Protein AF-A0A9D1W7M3-F1 (afdb_monomer_lite)

Sequence (67 aa):
MPIENFGTPQIVTDSKISFDDFKDIVLEDYKTAVISRQISLLGRKEVLTGKAKFGVFGDGKELPQIA

Foldseek 3Di:
DDDPDPDDPPPDDPDPQDPVNVVVLVVVLVVQLVVLQVVLVVVVVCCVVVVDVDDDGCPPCSNVVSD

Organism: NCBI:txid2838759

pLDDT: mean 78.63, std 15.64, range [42.16, 94.06]

Secondary structure (DSSP, 8-state):
-PPP---------S----HHHHHHHHHHHHHHHHHHHHHHHHHHHHHHTTSSS-----TT-HHHHH-

Radius of gyration: 16.39 Å; chains: 1; bounding box: 40×34×41 Å

Structure (mmCIF, N/CA/C/O backbone):
data_AF-A0A9D1W7M3-F1
#
_entry.id   AF-A0A9D1W7M3-F1
#
loop_
_atom_site.group_PDB
_atom_site.id
_atom_site.type_symbol
_atom_site.label_atom_id
_atom_site.label_alt_id
_atom_site.label_comp_id
_atom_site.label_asym_id
_atom_site.label_entity_id
_atom_site.label_seq_id
_atom_site.pdbx_PDB_ins_code
_atom_site.Cartn_x
_atom_site.Cartn_y
_atom_site.Cartn_z
_atom_site.occupancy
_atom_site.B_iso_or_equiv
_atom_site.auth_seq_id
_atom_site.auth_comp_id
_atom_site.auth_asym_id
_atom_site.auth_atom_id
_atom_site.pdbx_PDB_model_num
ATOM 1 N N . MET A 1 1 ? 11.014 -27.494 3.969 1.00 43.66 1 MET A N 1
ATOM 2 C CA . MET A 1 1 ? 10.057 -26.730 3.144 1.00 43.66 1 MET A CA 1
ATOM 3 C C . MET A 1 1 ? 10.835 -25.633 2.447 1.00 43.66 1 MET A C 1
ATOM 5 O O . MET A 1 1 ? 11.481 -24.870 3.157 1.00 43.66 1 MET A O 1
ATOM 9 N N . PRO A 1 2 ? 10.871 -25.600 1.110 1.00 42.16 2 PRO A N 1
ATOM 10 C CA . PRO A 1 2 ? 11.510 -24.515 0.383 1.00 42.16 2 PRO A CA 1
ATOM 11 C C . PRO A 1 2 ? 10.641 -23.260 0.497 1.00 42.16 2 PRO A C 1
ATOM 13 O O . PRO A 1 2 ? 9.444 -23.290 0.232 1.00 42.16 2 PRO A O 1
ATOM 16 N N . ILE A 1 3 ? 11.262 -22.191 0.975 1.00 53.53 3 ILE A N 1
ATOM 17 C CA . ILE A 1 3 ? 10.699 -20.847 1.076 1.00 53.53 3 ILE A CA 1
ATOM 18 C C . ILE A 1 3 ? 10.610 -20.318 -0.355 1.00 53.53 3 ILE A C 1
ATOM 20 O O . ILE A 1 3 ? 11.618 -20.298 -1.062 1.00 53.53 3 ILE A O 1
ATOM 24 N N . GLU A 1 4 ? 9.405 -19.981 -0.801 1.00 51.12 4 GLU A N 1
ATOM 25 C CA . GLU A 1 4 ? 9.172 -19.481 -2.150 1.00 51.12 4 GLU A CA 1
ATOM 26 C C . GLU A 1 4 ? 9.882 -18.138 -2.348 1.00 51.12 4 GLU A C 1
ATOM 28 O O . GLU A 1 4 ? 9.943 -17.292 -1.455 1.00 51.12 4 GLU A O 1
ATOM 33 N N . ASN A 1 5 ? 10.479 -18.015 -3.527 1.00 48.38 5 ASN A N 1
ATOM 34 C CA . ASN A 1 5 ? 11.338 -16.940 -3.992 1.00 48.38 5 ASN A CA 1
ATOM 35 C C . ASN A 1 5 ? 10.648 -15.573 -3.816 1.00 48.38 5 ASN A C 1
ATOM 37 O O . ASN A 1 5 ? 9.791 -15.198 -4.616 1.00 48.38 5 ASN A O 1
ATOM 41 N N . PHE A 1 6 ? 11.026 -14.808 -2.790 1.00 48.34 6 PHE A N 1
ATOM 42 C CA . PHE A 1 6 ? 10.722 -13.381 -2.758 1.00 48.34 6 PHE A CA 1
ATOM 43 C C . PHE A 1 6 ? 11.573 -12.720 -3.839 1.00 48.34 6 PHE A C 1
ATOM 45 O O . PHE A 1 6 ? 12.797 -12.663 -3.718 1.00 48.34 6 PHE A O 1
ATOM 52 N N . GLY A 1 7 ? 10.909 -12.290 -4.914 1.00 49.22 7 GLY A N 1
ATOM 53 C CA . GLY A 1 7 ? 11.509 -11.551 -6.014 1.00 49.22 7 GLY A CA 1
ATOM 54 C C . GLY A 1 7 ? 12.336 -10.397 -5.468 1.00 49.22 7 GLY A C 1
ATOM 55 O O . GLY A 1 7 ? 11.812 -9.450 -4.885 1.00 49.22 7 GLY A O 1
ATOM 56 N N . THR A 1 8 ? 13.649 -10.512 -5.619 1.00 50.44 8 THR A N 1
ATOM 57 C CA . THR A 1 8 ? 14.569 -9.404 -5.412 1.00 50.44 8 THR A CA 1
ATOM 58 C C . THR A 1 8 ? 14.142 -8.265 -6.335 1.00 50.44 8 THR A C 1
ATOM 60 O O . THR A 1 8 ? 13.986 -8.528 -7.533 1.00 50.44 8 THR A O 1
ATOM 63 N N . PRO A 1 9 ? 13.983 -7.020 -5.849 1.00 50.94 9 PRO A N 1
ATOM 64 C CA . PRO A 1 9 ? 13.890 -5.890 -6.753 1.00 50.94 9 PRO A CA 1
ATOM 65 C C . PRO A 1 9 ? 15.208 -5.861 -7.525 1.00 50.94 9 PRO A C 1
ATOM 67 O O . PRO A 1 9 ? 16.285 -5.722 -6.938 1.00 50.94 9 PRO A O 1
ATOM 70 N N . GLN A 1 10 ? 15.127 -6.113 -8.829 1.00 57.12 10 GLN A N 1
ATOM 71 C CA . GLN A 1 10 ? 16.261 -5.997 -9.731 1.00 57.12 10 GLN A CA 1
ATOM 72 C C . GLN A 1 10 ? 16.711 -4.538 -9.659 1.00 57.12 10 GLN A C 1
ATOM 74 O O . GLN A 1 10 ? 16.047 -3.656 -10.197 1.00 57.12 10 GLN A O 1
ATOM 79 N N . ILE A 1 11 ? 17.803 -4.258 -8.947 1.00 56.22 11 ILE A N 1
ATOM 80 C CA . ILE A 1 11 ? 18.434 -2.941 -9.004 1.00 56.22 11 ILE A CA 1
ATOM 81 C C . ILE A 1 11 ? 19.038 -2.843 -10.399 1.00 56.22 11 ILE A C 1
ATOM 83 O O . ILE A 1 11 ? 20.075 -3.438 -10.687 1.00 56.22 11 ILE A O 1
ATOM 87 N N . VAL A 1 12 ? 18.305 -2.173 -11.287 1.00 60.53 12 VAL A N 1
ATOM 88 C CA . VAL A 1 12 ? 18.613 -2.093 -12.711 1.00 60.53 12 VAL A CA 1
ATOM 89 C C . VAL A 1 12 ? 19.891 -1.281 -12.885 1.00 60.53 12 VAL A C 1
ATOM 91 O O . VAL A 1 12 ? 19.906 -0.057 -12.781 1.00 60.53 12 VAL A O 1
ATOM 94 N N . THR A 1 13 ? 20.994 -1.980 -13.122 1.00 52.91 13 THR A N 1
ATOM 95 C CA . THR A 1 13 ? 22.251 -1.392 -13.572 1.00 52.91 13 THR A CA 1
ATOM 96 C C . THR A 1 13 ? 22.107 -0.971 -15.029 1.00 52.91 13 THR A C 1
ATOM 98 O O . THR A 1 13 ? 21.826 -1.825 -15.867 1.00 52.91 13 THR A O 1
ATOM 101 N N . ASP A 1 14 ? 22.300 0.326 -15.285 1.00 56.66 14 ASP A N 1
ATOM 102 C CA . ASP A 1 14 ? 22.465 1.065 -16.554 1.00 56.66 14 ASP A CA 1
ATOM 103 C C . ASP A 1 14 ? 22.637 0.215 -17.836 1.00 56.66 14 ASP A C 1
ATOM 105 O O . ASP A 1 14 ? 23.692 0.159 -18.464 1.00 56.66 14 ASP A O 1
ATOM 109 N N . SER A 1 15 ? 21.567 -0.477 -18.221 1.00 61.69 15 SER A N 1
ATOM 110 C CA . SER A 1 15 ? 21.451 -1.293 -19.429 1.00 61.69 15 SER A CA 1
ATOM 111 C C . SER A 1 15 ? 20.170 -0.834 -20.098 1.00 61.69 15 SER A C 1
ATOM 113 O O . SER A 1 15 ? 19.128 -0.836 -19.449 1.00 61.69 15 SER A O 1
ATOM 115 N N . LYS A 1 16 ? 20.235 -0.392 -21.358 1.00 65.12 16 LYS A N 1
ATOM 116 C CA . LYS A 1 16 ? 19.080 0.126 -22.110 1.00 65.12 16 LYS A CA 1
ATOM 117 C C . LYS A 1 16 ? 17.901 -0.853 -22.028 1.00 65.12 16 LYS A C 1
ATOM 119 O O . LYS A 1 16 ? 17.891 -1.854 -22.738 1.00 65.12 16 LYS A O 1
ATOM 124 N N . ILE A 1 17 ? 16.938 -0.555 -21.161 1.00 73.62 17 ILE A N 1
ATOM 125 C CA . ILE A 1 17 ? 15.703 -1.323 -21.000 1.00 73.62 17 ILE A CA 1
ATOM 126 C C . ILE A 1 17 ? 14.929 -1.188 -22.317 1.00 73.62 17 ILE A C 1
ATOM 128 O O . ILE A 1 17 ? 14.792 -0.072 -22.831 1.00 73.62 17 ILE A O 1
ATOM 132 N N . SER A 1 18 ? 14.481 -2.302 -22.905 1.00 83.62 18 SER A N 1
ATOM 133 C CA . SER A 1 18 ? 13.640 -2.244 -24.105 1.00 83.62 18 SER A CA 1
ATOM 134 C C . SER A 1 18 ? 12.314 -1.559 -23.771 1.00 83.62 18 SER A C 1
ATOM 136 O O . SER A 1 18 ? 11.847 -1.610 -22.634 1.00 83.62 18 SER A O 1
ATOM 138 N N . PHE A 1 19 ? 11.680 -0.920 -24.755 1.00 84.69 19 PHE A N 1
ATOM 139 C CA . PHE A 1 19 ? 10.379 -0.279 -24.546 1.00 84.69 19 PHE A CA 1
ATOM 140 C C . PHE A 1 19 ? 9.314 -1.277 -24.063 1.00 84.69 19 PHE A C 1
ATOM 142 O O . PHE A 1 19 ? 8.516 -0.939 -23.191 1.00 84.69 19 PHE A O 1
ATOM 149 N N . ASP A 1 20 ? 9.325 -2.499 -24.601 1.00 87.25 20 ASP A N 1
ATOM 150 C CA . ASP A 1 20 ? 8.400 -3.556 -24.183 1.00 87.25 20 ASP A CA 1
ATOM 151 C C . ASP A 1 20 ? 8.673 -4.014 -22.743 1.00 87.25 20 ASP A C 1
ATOM 153 O O . ASP A 1 20 ? 7.740 -4.081 -21.948 1.00 87.25 20 ASP A O 1
ATOM 157 N N . ASP A 1 21 ? 9.942 -4.188 -22.362 1.00 84.94 21 ASP A N 1
ATOM 158 C CA . ASP A 1 21 ? 10.313 -4.543 -20.984 1.00 84.94 21 ASP A CA 1
ATOM 159 C C . ASP A 1 21 ? 9.897 -3.440 -19.995 1.00 84.94 21 ASP A C 1
ATOM 161 O O . ASP A 1 21 ? 9.370 -3.714 -18.920 1.00 84.94 21 ASP A O 1
ATOM 165 N N . PHE A 1 22 ? 10.080 -2.168 -20.368 1.00 87.50 22 PHE A N 1
ATOM 166 C CA . PHE A 1 22 ? 9.637 -1.036 -19.553 1.00 87.50 22 PHE A CA 1
ATOM 167 C C . PHE A 1 22 ? 8.114 -1.003 -19.406 1.00 87.50 22 PHE A C 1
ATOM 169 O O . PHE A 1 22 ? 7.595 -0.738 -18.322 1.00 87.50 22 PHE A O 1
ATOM 176 N N . LYS A 1 23 ? 7.382 -1.285 -20.486 1.00 88.69 23 LYS A N 1
ATOM 177 C CA . LYS A 1 23 ? 5.922 -1.357 -20.455 1.00 88.69 23 LYS A CA 1
ATOM 178 C C . LYS A 1 23 ? 5.441 -2.467 -19.523 1.00 88.69 23 LYS A C 1
ATOM 180 O O . LYS A 1 23 ? 4.494 -2.237 -18.773 1.00 88.69 23 LYS A O 1
ATOM 185 N N . ASP A 1 24 ? 6.085 -3.628 -19.551 1.00 89.69 24 ASP A N 1
ATOM 186 C CA . ASP A 1 24 ? 5.731 -4.752 -18.687 1.00 89.69 24 ASP A CA 1
ATOM 187 C C . ASP A 1 24 ? 6.001 -4.436 -17.209 1.00 89.69 24 ASP A C 1
ATOM 189 O O . ASP A 1 24 ? 5.125 -4.672 -16.376 1.00 89.69 24 ASP A O 1
ATOM 193 N N . ILE A 1 25 ? 7.128 -3.784 -16.896 1.00 87.12 25 ILE A N 1
ATOM 194 C CA . ILE A 1 25 ? 7.435 -3.294 -15.539 1.00 87.12 25 ILE A CA 1
ATOM 195 C C . ILE A 1 25 ? 6.361 -2.308 -15.060 1.00 87.12 25 ILE A C 1
ATOM 197 O O . ILE A 1 25 ? 5.788 -2.476 -13.987 1.00 87.12 25 ILE A O 1
ATOM 201 N N . VAL A 1 26 ? 6.011 -1.313 -15.883 1.00 88.69 26 VAL A N 1
ATOM 202 C CA . VAL A 1 26 ? 4.982 -0.319 -15.529 1.00 88.69 26 VAL A CA 1
ATOM 203 C C . VAL A 1 26 ? 3.614 -0.974 -15.307 1.00 88.69 26 VAL A C 1
ATOM 205 O O . VAL A 1 26 ? 2.858 -0.560 -14.424 1.00 88.69 26 VAL A O 1
ATOM 208 N N . LEU A 1 27 ? 3.265 -1.991 -16.099 1.00 90.06 27 LEU A N 1
ATOM 209 C CA . LEU A 1 27 ? 2.019 -2.739 -15.928 1.00 90.06 27 LEU A CA 1
ATOM 210 C C . LEU A 1 27 ? 2.014 -3.556 -14.630 1.00 90.06 27 LEU A C 1
ATOM 212 O O . LEU A 1 27 ? 0.978 -3.628 -13.960 1.00 90.06 27 LEU A O 1
ATOM 216 N N . GLU A 1 28 ? 3.146 -4.153 -14.265 1.00 90.19 28 GLU A N 1
ATOM 217 C CA . GLU A 1 28 ? 3.307 -4.886 -13.012 1.00 90.19 28 GLU A CA 1
ATOM 218 C C . GLU A 1 28 ? 3.205 -3.958 -11.792 1.00 90.19 28 GLU A C 1
ATOM 220 O O . GLU A 1 28 ? 2.428 -4.231 -10.868 1.00 90.19 28 GLU A O 1
ATOM 225 N N . ASP A 1 29 ? 3.884 -2.813 -11.827 1.00 87.94 29 ASP A N 1
ATOM 226 C CA . ASP A 1 29 ? 3.816 -1.783 -10.788 1.00 87.94 29 ASP A CA 1
ATOM 227 C C . ASP A 1 29 ? 2.387 -1.256 -10.622 1.00 87.94 29 ASP A C 1
ATOM 229 O O . ASP A 1 29 ? 1.854 -1.170 -9.509 1.00 87.94 29 ASP A O 1
ATOM 233 N N . TYR A 1 30 ? 1.707 -0.981 -11.738 1.00 90.56 30 TYR A N 1
ATOM 234 C CA . TYR A 1 30 ? 0.310 -0.559 -11.725 1.0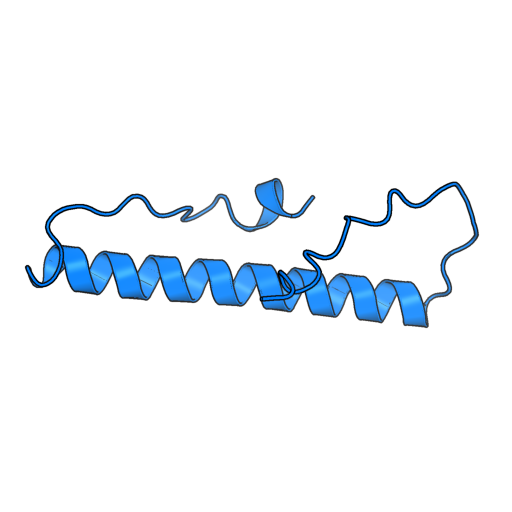0 90.56 30 TYR A CA 1
ATOM 235 C C . TYR A 1 30 ? -0.601 -1.614 -11.086 1.00 90.56 30 TYR A C 1
ATOM 237 O O . TYR A 1 30 ? -1.458 -1.286 -10.257 1.00 90.56 30 TYR A O 1
ATOM 245 N N . LYS A 1 31 ? -0.406 -2.894 -11.421 1.00 91.25 31 LYS A N 1
ATOM 246 C CA . LYS A 1 31 ? -1.167 -4.001 -10.830 1.00 91.25 31 LYS A CA 1
ATOM 247 C C . LYS A 1 31 ? -0.960 -4.061 -9.315 1.00 91.25 31 LYS A C 1
ATOM 249 O O . LYS A 1 31 ? -1.937 -4.189 -8.573 1.00 91.25 31 LYS A O 1
ATOM 254 N N . THR A 1 32 ? 0.278 -3.918 -8.854 1.00 89.31 32 THR A N 1
ATOM 255 C CA . THR A 1 32 ? 0.625 -3.906 -7.427 1.00 89.31 32 THR A CA 1
ATOM 256 C C . THR A 1 32 ? -0.033 -2.734 -6.695 1.00 89.31 32 THR A C 1
ATOM 258 O O . THR A 1 32 ? -0.649 -2.930 -5.642 1.00 89.31 32 THR A O 1
ATOM 261 N N . ALA A 1 33 ? -0.011 -1.533 -7.284 1.00 90.12 33 ALA A N 1
ATOM 262 C CA . ALA A 1 33 ? -0.656 -0.345 -6.724 1.00 90.12 33 ALA A CA 1
ATOM 263 C C . ALA A 1 33 ? -2.173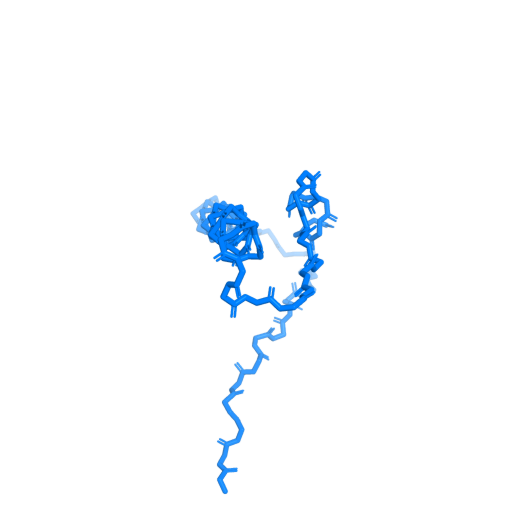 -0.534 -6.547 1.00 90.12 33 ALA A C 1
ATOM 265 O O . ALA A 1 33 ? -2.732 -0.234 -5.487 1.00 90.12 33 ALA A O 1
ATOM 266 N N . VAL A 1 34 ? -2.848 -1.075 -7.568 1.00 91.44 34 VAL A N 1
ATOM 267 C CA . VAL A 1 34 ? -4.301 -1.312 -7.539 1.00 91.44 34 VAL A CA 1
ATOM 268 C C . VAL A 1 34 ? -4.672 -2.360 -6.489 1.00 91.44 34 VAL A C 1
ATOM 270 O O . VAL A 1 34 ? -5.631 -2.158 -5.738 1.00 91.44 34 VAL A O 1
ATOM 273 N N . ILE A 1 35 ? -3.909 -3.452 -6.393 1.00 90.94 35 ILE A N 1
ATOM 274 C CA . ILE A 1 35 ? -4.137 -4.501 -5.389 1.00 90.94 35 ILE A CA 1
ATOM 275 C C . ILE A 1 35 ? -3.972 -3.935 -3.973 1.00 90.94 35 ILE A C 1
ATOM 277 O O . ILE A 1 35 ? -4.848 -4.137 -3.131 1.00 90.94 35 ILE A O 1
ATOM 281 N N . SER A 1 36 ? -2.905 -3.171 -3.718 1.00 90.31 36 SER A N 1
ATOM 282 C CA . SER A 1 36 ? -2.661 -2.526 -2.419 1.00 90.31 36 SER A CA 1
ATOM 283 C C . SER A 1 36 ? -3.837 -1.642 -1.984 1.00 90.31 36 SER A C 1
ATOM 285 O O . SER A 1 36 ? -4.321 -1.716 -0.845 1.00 90.31 36 SER A O 1
ATOM 287 N N . ARG A 1 37 ? -4.389 -0.874 -2.930 1.00 90.44 37 ARG A N 1
ATOM 288 C CA . ARG A 1 37 ? -5.567 -0.037 -2.695 1.00 90.44 37 ARG A CA 1
ATOM 289 C C . ARG A 1 37 ? -6.825 -0.857 -2.398 1.00 90.44 37 ARG A C 1
ATOM 291 O O . ARG A 1 37 ? -7.570 -0.532 -1.473 1.00 90.44 37 ARG A O 1
ATOM 298 N N . GLN A 1 38 ? -7.074 -1.927 -3.151 1.00 92.00 38 GLN A N 1
ATOM 299 C CA . GLN A 1 38 ? -8.229 -2.802 -2.918 1.00 92.00 38 GLN A CA 1
ATOM 300 C C . GLN A 1 38 ? -8.168 -3.488 -1.548 1.00 92.00 38 GLN A C 1
ATOM 302 O O . GLN A 1 38 ? -9.177 -3.531 -0.841 1.00 92.00 38 GLN A O 1
ATOM 307 N N . ILE A 1 39 ? -6.987 -3.964 -1.144 1.00 91.19 39 ILE A N 1
ATOM 308 C CA . ILE A 1 39 ? -6.769 -4.583 0.169 1.00 91.19 39 ILE A CA 1
ATOM 309 C C . ILE A 1 39 ? -7.020 -3.569 1.287 1.00 91.19 39 ILE A C 1
ATOM 311 O O . ILE A 1 39 ? -7.711 -3.886 2.254 1.00 91.19 39 ILE A O 1
ATOM 315 N N . SER A 1 40 ? -6.531 -2.337 1.135 1.00 90.38 40 SER A N 1
ATOM 316 C CA . SER A 1 40 ? -6.746 -1.259 2.107 1.00 90.38 40 SER A CA 1
ATOM 317 C C . SER A 1 40 ? -8.236 -0.951 2.313 1.00 90.38 40 SER A C 1
ATOM 319 O O . SER A 1 40 ? -8.709 -0.851 3.448 1.00 90.38 40 SER A O 1
ATOM 321 N N . LEU A 1 41 ? -9.016 -0.895 1.227 1.00 91.12 41 LEU A N 1
ATOM 322 C CA . LEU A 1 41 ? -10.468 -0.695 1.290 1.00 91.12 41 LEU A CA 1
ATOM 323 C C . LEU A 1 41 ? -11.197 -1.870 1.953 1.00 91.12 41 LEU A C 1
ATOM 325 O O . LEU A 1 41 ? -12.087 -1.653 2.784 1.00 91.12 41 LEU A O 1
ATOM 329 N N . LEU A 1 42 ? -10.831 -3.104 1.598 1.00 91.62 42 LEU A N 1
ATOM 330 C CA . LEU A 1 42 ? -11.434 -4.303 2.175 1.00 91.62 42 LEU A CA 1
ATOM 331 C C . LEU A 1 42 ? -11.131 -4.398 3.673 1.00 91.62 42 LEU A C 1
ATOM 333 O O . LEU A 1 42 ? -12.050 -4.540 4.476 1.00 91.62 42 LEU A O 1
ATOM 337 N N . GLY A 1 43 ? -9.867 -4.229 4.058 1.00 91.81 43 GLY A N 1
ATOM 338 C CA . GLY A 1 43 ? -9.448 -4.262 5.452 1.00 91.81 43 GLY A CA 1
ATOM 339 C C . GLY A 1 43 ? -10.122 -3.170 6.283 1.00 91.81 43 GLY A C 1
ATOM 340 O O . GLY A 1 43 ? -10.612 -3.445 7.380 1.00 91.81 43 GLY A O 1
ATOM 341 N N . ARG A 1 44 ? -10.257 -1.947 5.748 1.00 92.56 44 ARG A N 1
ATOM 342 C CA . ARG A 1 44 ? -11.009 -0.874 6.417 1.00 92.56 44 ARG A CA 1
ATOM 343 C C . ARG A 1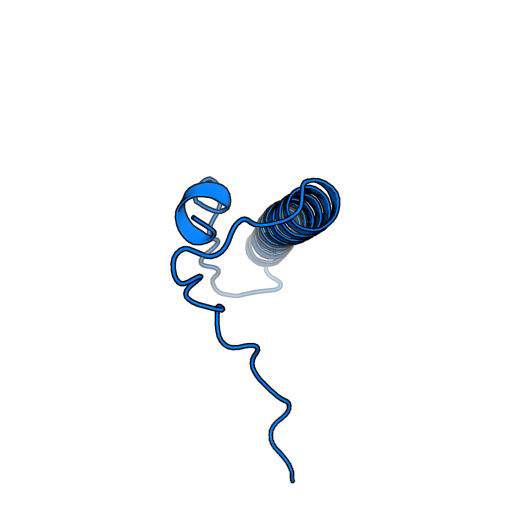 44 ? -12.455 -1.287 6.673 1.00 92.56 44 ARG A C 1
ATOM 345 O O . ARG A 1 44 ? -12.974 -1.062 7.765 1.00 92.56 44 ARG A O 1
ATOM 352 N N . LYS A 1 45 ? -13.108 -1.908 5.689 1.00 92.94 45 LYS A N 1
ATOM 353 C CA . LYS A 1 45 ? -14.479 -2.409 5.834 1.00 92.94 45 LYS A CA 1
ATOM 354 C C . LYS A 1 45 ? -14.575 -3.493 6.910 1.00 92.94 45 LYS A C 1
ATOM 356 O O . LYS A 1 45 ? -15.530 -3.496 7.683 1.00 92.94 45 LYS A O 1
ATOM 361 N N . GLU A 1 46 ? -13.609 -4.399 6.993 1.00 93.69 46 GLU A N 1
ATOM 362 C CA . GLU A 1 46 ? -13.609 -5.467 8.000 1.00 93.69 46 GLU A CA 1
ATOM 363 C C . GLU A 1 46 ? -13.397 -4.951 9.424 1.00 93.69 46 GLU A C 1
ATOM 365 O O . GLU A 1 46 ? -14.080 -5.403 10.345 1.00 93.69 46 GLU A O 1
ATOM 370 N N . VAL A 1 47 ? -12.534 -3.949 9.604 1.00 92.06 47 VAL A N 1
ATOM 371 C CA . VAL A 1 47 ? -12.367 -3.273 10.899 1.00 92.06 47 VAL A CA 1
ATOM 372 C C . VAL A 1 47 ? -13.650 -2.539 11.290 1.00 92.06 47 VAL A C 1
ATOM 374 O O . VAL A 1 47 ? -14.143 -2.708 12.402 1.00 92.06 47 VAL A O 1
ATOM 377 N N . LEU A 1 48 ? -14.246 -1.775 10.367 1.00 90.19 48 LEU A N 1
ATOM 378 C CA . LEU A 1 48 ? -15.473 -1.016 10.645 1.00 90.19 48 LEU A CA 1
ATOM 379 C C . LEU A 1 48 ? -16.695 -1.908 10.903 1.00 90.19 48 LEU A C 1
ATOM 381 O O . LEU A 1 48 ? -17.601 -1.509 11.626 1.00 90.19 48 LEU A O 1
ATOM 385 N N . THR A 1 49 ? -16.726 -3.116 10.339 1.00 94.06 49 THR A N 1
ATOM 386 C CA . THR A 1 49 ? -17.794 -4.102 10.590 1.00 94.06 49 THR A CA 1
ATOM 387 C C . THR A 1 49 ? -17.543 -4.964 11.830 1.00 94.06 49 THR A C 1
ATOM 389 O O . THR A 1 49 ? -18.322 -5.875 12.102 1.00 94.06 49 THR A O 1
ATOM 392 N N . GLY A 1 50 ? -16.476 -4.693 12.592 1.00 91.44 50 GLY A N 1
ATOM 393 C CA . GLY A 1 50 ? -16.152 -5.400 13.833 1.00 91.44 50 GLY A CA 1
ATOM 394 C C . GLY A 1 50 ? -15.603 -6.815 13.634 1.00 91.44 50 GLY A C 1
ATOM 395 O O . GLY A 1 50 ? -15.467 -7.554 14.606 1.00 91.44 50 GLY A O 1
ATOM 396 N N . LYS A 1 51 ? -15.273 -7.204 12.394 1.00 91.88 51 LYS A N 1
ATOM 397 C CA . LYS A 1 51 ? -14.659 -8.507 12.085 1.00 91.88 51 LYS A CA 1
ATOM 398 C C . LYS A 1 51 ? -13.171 -8.546 12.436 1.00 91.88 51 LYS A C 1
ATOM 400 O O . LYS A 1 51 ? -12.641 -9.616 12.712 1.00 91.88 51 LYS A O 1
ATOM 405 N N . ALA A 1 52 ? -12.513 -7.386 12.454 1.00 88.62 52 ALA A N 1
ATOM 406 C CA . ALA A 1 52 ? -11.120 -7.224 12.853 1.00 88.62 52 ALA A CA 1
ATOM 407 C C . ALA A 1 52 ? -10.984 -6.164 13.957 1.00 88.62 52 ALA A C 1
ATOM 409 O O . ALA A 1 52 ? -11.699 -5.165 13.971 1.00 88.62 52 ALA A O 1
ATOM 410 N N . LYS A 1 53 ? -10.045 -6.378 14.888 1.00 81.69 53 LYS A N 1
ATOM 411 C CA . LYS A 1 53 ? -9.862 -5.528 16.080 1.00 81.69 53 LYS A CA 1
ATOM 412 C C . LYS A 1 53 ? -9.043 -4.257 15.808 1.00 81.69 53 LYS A C 1
ATOM 414 O O . LYS A 1 53 ? -9.153 -3.2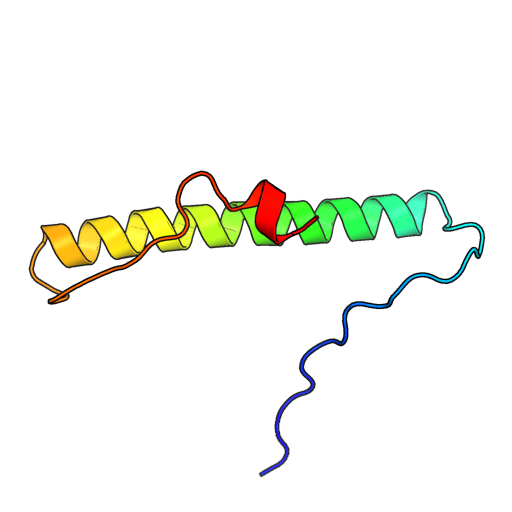91 16.555 1.00 81.69 53 LYS A O 1
ATOM 419 N N . PHE A 1 54 ? -8.206 -4.270 14.772 1.00 87.12 54 PHE A N 1
ATOM 420 C CA . PHE A 1 54 ? -7.325 -3.168 14.389 1.00 87.12 54 PHE A CA 1
ATOM 421 C C . PHE A 1 54 ? -6.871 -3.346 12.935 1.00 87.12 54 PHE A C 1
ATOM 423 O O . PHE A 1 54 ? -6.752 -4.480 12.472 1.00 87.12 54 PHE A O 1
ATOM 430 N N . GLY A 1 55 ? -6.599 -2.250 12.225 1.00 84.25 55 GLY A N 1
ATOM 431 C CA . GLY A 1 55 ? -6.060 -2.298 10.869 1.00 84.25 55 GLY A CA 1
ATOM 432 C C . GLY A 1 55 ? -5.246 -1.055 10.538 1.00 84.25 55 GLY A C 1
ATOM 433 O O . GLY A 1 55 ? -5.709 0.066 10.746 1.00 84.25 55 GLY A O 1
ATOM 434 N N . VAL A 1 56 ? -4.032 -1.270 10.031 1.00 85.06 56 VAL A N 1
ATOM 435 C CA . VAL A 1 56 ? -3.162 -0.227 9.477 1.00 85.06 56 VAL A CA 1
ATOM 436 C C . VAL A 1 56 ? -3.104 -0.460 7.982 1.00 85.06 56 VAL A C 1
ATOM 438 O O . VAL A 1 56 ? -2.615 -1.493 7.534 1.00 85.06 56 VAL A O 1
ATOM 441 N N . PHE A 1 57 ? -3.627 0.493 7.222 1.00 85.88 57 PHE A N 1
ATOM 442 C CA . PHE A 1 57 ? -3.715 0.400 5.772 1.00 85.88 57 PHE A CA 1
ATOM 443 C C . PHE A 1 57 ? -2.863 1.496 5.142 1.00 85.88 57 PHE A C 1
ATOM 445 O O . PHE A 1 57 ? -2.826 2.625 5.635 1.00 85.88 57 PHE A O 1
ATOM 452 N N . GLY A 1 58 ? -2.170 1.159 4.057 1.00 79.56 58 GLY A N 1
ATOM 453 C CA . GLY A 1 58 ? -1.306 2.071 3.306 1.00 79.56 58 GLY A CA 1
ATOM 454 C C . GLY A 1 58 ? -2.072 2.970 2.334 1.00 79.56 58 GLY A C 1
ATOM 455 O O . GLY A 1 58 ? -1.563 3.243 1.252 1.00 79.56 58 GLY A O 1
ATOM 456 N N . ASP A 1 59 ? -3.289 3.400 2.687 1.00 77.94 59 ASP A N 1
ATOM 457 C CA . ASP A 1 59 ? -4.122 4.246 1.826 1.00 77.94 59 ASP A CA 1
ATOM 458 C C . ASP A 1 59 ? -3.396 5.550 1.465 1.00 77.94 59 ASP A C 1
ATOM 460 O O . ASP A 1 59 ? -2.979 6.310 2.343 1.00 77.94 59 ASP A O 1
ATOM 464 N N . GLY A 1 60 ? -3.277 5.830 0.167 1.00 80.38 60 GLY A N 1
ATOM 465 C CA . GLY A 1 60 ? -2.621 7.028 -0.359 1.00 80.38 60 GLY A CA 1
ATOM 466 C C . GLY A 1 60 ? -1.089 6.968 -0.369 1.00 80.38 60 GLY A C 1
ATOM 467 O O . GLY A 1 60 ? -0.454 7.964 -0.712 1.00 80.38 60 GLY A O 1
ATOM 468 N N . LYS A 1 61 ? -0.486 5.835 0.013 1.00 83.88 61 LYS A N 1
ATOM 469 C CA . LYS A 1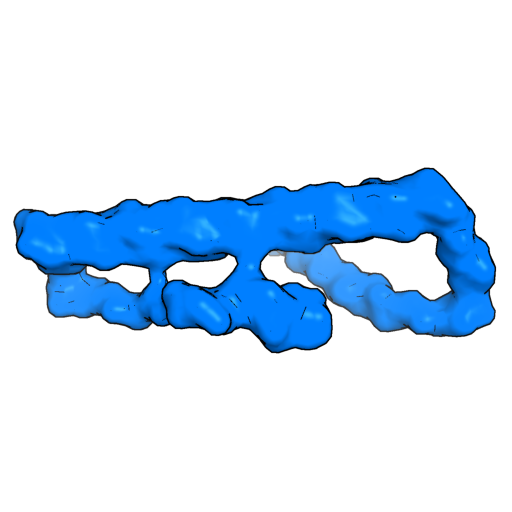 61 ? 0.968 5.599 -0.024 1.00 83.88 61 LYS A CA 1
ATOM 470 C C . LYS A 1 61 ? 1.355 4.483 -0.991 1.00 83.88 61 LYS A C 1
ATOM 472 O O . LYS A 1 61 ? 2.500 4.056 -0.994 1.00 83.88 61 LYS A O 1
ATOM 477 N N . GLU A 1 62 ? 0.423 4.019 -1.815 1.00 80.88 62 GLU A N 1
ATOM 478 C CA . GLU A 1 62 ? 0.635 2.879 -2.701 1.00 80.88 62 GLU A CA 1
ATOM 479 C C . GLU A 1 62 ? 1.698 3.192 -3.768 1.00 80.88 62 GLU A C 1
ATOM 481 O O . GLU A 1 62 ? 2.610 2.402 -3.965 1.00 80.88 62 GLU A O 1
ATOM 486 N N . LEU A 1 63 ? 1.637 4.373 -4.395 1.00 74.88 63 LEU A N 1
ATOM 487 C CA . LEU A 1 63 ? 2.601 4.811 -5.413 1.00 74.88 63 LEU A CA 1
ATOM 488 C C . LEU A 1 63 ? 4.016 5.119 -4.864 1.00 74.88 63 LEU A C 1
ATOM 490 O O . LEU A 1 63 ? 4.976 4.596 -5.422 1.00 74.88 63 LEU A O 1
ATOM 494 N N . PRO A 1 64 ? 4.195 5.903 -3.777 1.00 78.12 64 PRO A N 1
ATOM 495 C CA . PRO A 1 64 ? 5.526 6.186 -3.221 1.00 78.12 64 PRO A CA 1
ATOM 496 C C . PRO A 1 64 ? 6.193 4.992 -2.520 1.00 78.12 64 PRO A C 1
ATOM 498 O O . PRO A 1 64 ? 7.329 5.118 -2.087 1.00 78.12 64 PRO A O 1
ATOM 501 N N . GLN A 1 65 ? 5.488 3.873 -2.334 1.00 77.81 65 GLN A N 1
ATOM 502 C CA . GLN A 1 65 ? 6.059 2.643 -1.775 1.00 77.81 65 GLN A CA 1
ATOM 503 C C . GLN A 1 65 ? 6.597 1.705 -2.871 1.00 77.81 65 GLN A C 1
ATOM 505 O O .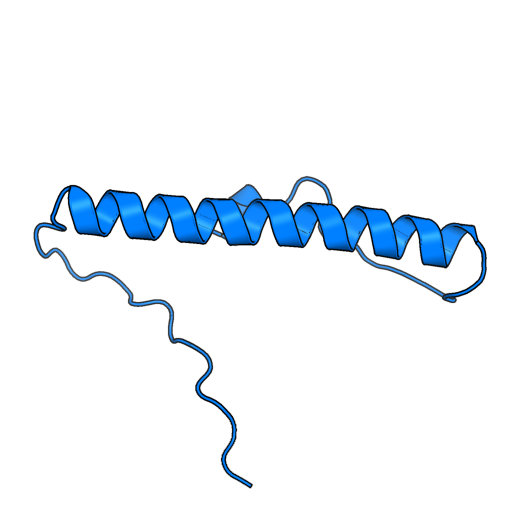 GLN A 1 65 ? 7.385 0.813 -2.563 1.00 77.81 65 GLN A O 1
ATOM 510 N N . ILE A 1 66 ? 6.135 1.876 -4.116 1.00 76.06 66 ILE A N 1
ATOM 511 C CA . ILE A 1 66 ? 6.554 1.089 -5.286 1.00 76.06 66 ILE A CA 1
ATOM 512 C C . ILE A 1 66 ? 7.790 1.714 -5.953 1.00 76.06 66 ILE A C 1
ATOM 514 O O . ILE A 1 66 ? 8.635 0.977 -6.453 1.00 76.06 66 ILE A O 1
ATOM 518 N N . ALA A 1 67 ? 7.893 3.049 -5.938 1.00 62.66 67 ALA A N 1
ATOM 519 C CA . ALA A 1 67 ? 8.986 3.823 -6.533 1.00 62.66 67 ALA A CA 1
ATOM 520 C C . ALA A 1 67 ? 10.124 4.148 -5.552 1.00 62.66 67 ALA A C 1
ATOM 522 O O . ALA A 1 67 ? 9.831 4.367 -4.354 1.00 62.66 67 ALA A O 1
#